Protein AF-A0A955PEK3-F1 (afdb_monomer)

Secondary structure (DSSP, 8-state):
-------------------PPPP-SS-SSTTTTB-S--TT-EEES-EEE-TTS-SSEEE-SB-SSEEE-TTTS--PPP-BS---SS----------TT-EEEEEETTTEEEEEE--TT-SS--

Mean predicted aligned error: 8.89 Å

Foldseek 3Di:
DDDDDDDDDPPPPPDPPCPDDDDDCFDWDWLPQWDDDPWQKAAAPDWDDDPVLDQAIDGDPGTTDDIACHRVRDDDDTDGPDADDDDDDDDDDDGGPQDWDWDDHPNHDTDTDGNCVPPPDDD

Radius of gyration: 23.42 Å; Cα contacts (8 Å, |Δi|>4): 158; chains: 1; bounding box: 47×72×60 Å

Solvent-accessible surface area (backbone atoms only — not comparable to full-atom values): 8420 Å² total; per-residue (Å²): 138,86,86,80,86,83,82,81,82,81,78,78,73,76,75,77,83,74,77,70,79,86,78,72,70,70,34,85,71,49,68,55,59,47,48,82,74,53,68,54,54,46,28,15,63,45,74,45,77,28,90,85,72,52,71,40,70,39,64,55,70,81,39,47,69,40,82,43,53,32,92,80,66,67,59,63,76,84,42,61,62,72,82,75,82,88,80,86,86,88,84,87,87,87,74,39,79,84,34,77,54,68,50,59,52,91,82,72,50,69,49,82,41,64,53,48,85,92,52,92,76,74,127

pLDDT: mean 86.36, std 14.86, range [42.75, 97.62]

Sequence (123 aa):
MRYSITILLLLLLGAPSMAGEWIHLIQKGGMKGWHGDTGTWKNFSEAWAAKDGSKKIDTSDEGSGILVNGPDGKTVNLFSEMEHGDLEAKIEFMVPPESNSGVYFMGRYEVQVLDSWGEENPT

Structure (mmCIF, N/CA/C/O backbone):
data_AF-A0A955PEK3-F1
#
_entry.id   AF-A0A955PEK3-F1
#
loop_
_atom_site.group_PDB
_atom_site.id
_atom_site.type_symbol
_atom_site.label_atom_id
_atom_site.label_alt_id
_atom_site.label_comp_id
_atom_site.label_asym_id
_atom_site.label_entity_id
_atom_site.label_seq_id
_atom_site.pdbx_PDB_ins_code
_atom_site.Cartn_x
_atom_site.Cartn_y
_atom_site.Cartn_z
_atom_site.occupancy
_atom_site.B_iso_or_equiv
_atom_site.auth_seq_id
_atom_site.auth_comp_id
_atom_site.auth_asym_id
_atom_site.auth_atom_id
_atom_site.pdbx_PDB_model_num
ATOM 1 N N . MET A 1 1 ? 25.631 -60.735 -42.964 1.00 48.62 1 MET A N 1
ATOM 2 C CA . MET A 1 1 ? 24.497 -59.816 -42.737 1.00 48.62 1 MET A CA 1
ATOM 3 C C . MET A 1 1 ? 24.557 -59.394 -41.275 1.00 48.62 1 MET A C 1
ATOM 5 O O . MET A 1 1 ? 24.417 -60.253 -40.418 1.00 48.62 1 MET A O 1
ATOM 9 N N . ARG A 1 2 ? 24.976 -58.157 -40.980 1.00 42.75 2 ARG A N 1
ATOM 10 C CA . ARG A 1 2 ? 25.254 -57.702 -39.605 1.00 42.75 2 ARG A CA 1
ATOM 11 C C . ARG A 1 2 ? 24.034 -56.944 -39.077 1.00 42.75 2 ARG A C 1
ATOM 13 O O . ARG A 1 2 ? 23.650 -55.953 -39.686 1.00 42.75 2 ARG A O 1
ATOM 20 N N . TYR A 1 3 ? 23.435 -57.419 -37.988 1.00 47.25 3 TYR A N 1
ATOM 21 C CA . TYR A 1 3 ? 22.373 -56.701 -37.282 1.00 47.25 3 TYR A CA 1
ATOM 22 C C . TYR A 1 3 ? 23.007 -55.660 -36.359 1.00 47.25 3 TYR A C 1
ATOM 24 O O . TYR A 1 3 ? 23.906 -55.992 -35.588 1.00 47.25 3 TYR A O 1
ATOM 32 N N . SER A 1 4 ? 22.556 -54.412 -36.455 1.00 50.19 4 SER A N 1
ATOM 33 C CA . SER A 1 4 ? 22.944 -53.336 -35.544 1.00 50.19 4 SER A CA 1
ATOM 34 C C . SER A 1 4 ? 21.774 -53.091 -34.595 1.00 50.19 4 SER A C 1
ATOM 36 O O . SER A 1 4 ? 20.688 -52.736 -35.046 1.00 50.19 4 SER A O 1
ATOM 38 N N . ILE A 1 5 ? 21.972 -53.336 -33.299 1.00 55.62 5 ILE A N 1
ATOM 39 C CA . ILE A 1 5 ? 20.993 -53.025 -32.251 1.00 55.62 5 ILE A CA 1
ATOM 40 C C . ILE A 1 5 ? 21.320 -51.624 -31.739 1.00 55.62 5 ILE A C 1
ATOM 42 O O . ILE A 1 5 ? 22.369 -51.412 -31.133 1.00 55.62 5 ILE A O 1
ATOM 46 N N . THR A 1 6 ? 20.430 -50.670 -31.995 1.00 57.94 6 THR A N 1
ATOM 47 C CA . THR A 1 6 ? 20.518 -49.316 -31.441 1.00 57.94 6 THR A CA 1
ATOM 48 C C . THR A 1 6 ? 19.741 -49.289 -30.129 1.00 57.94 6 THR A C 1
ATOM 50 O O . THR A 1 6 ? 18.514 -49.348 -30.135 1.00 57.94 6 THR A O 1
ATOM 53 N N . ILE A 1 7 ? 20.445 -49.220 -28.999 1.00 54.72 7 ILE A N 1
ATOM 54 C CA . ILE A 1 7 ? 19.832 -48.971 -27.690 1.00 54.72 7 ILE A CA 1
ATOM 55 C C . ILE A 1 7 ? 19.675 -47.457 -27.542 1.00 54.72 7 ILE A C 1
ATOM 57 O O . ILE A 1 7 ? 20.664 -46.738 -27.413 1.00 54.72 7 ILE A O 1
ATOM 61 N N . LEU A 1 8 ? 18.435 -46.970 -27.581 1.00 52.09 8 LEU A N 1
ATOM 62 C CA . LEU A 1 8 ? 18.116 -45.586 -27.245 1.00 52.09 8 LEU A CA 1
ATOM 63 C C . LEU A 1 8 ? 18.042 -45.472 -25.717 1.00 52.09 8 LEU A C 1
ATOM 65 O O . LEU A 1 8 ? 17.053 -45.868 -25.103 1.00 52.09 8 LEU A O 1
ATOM 69 N N . LEU A 1 9 ? 19.109 -44.970 -25.097 1.00 50.28 9 LEU A N 1
ATOM 70 C CA . LEU A 1 9 ? 19.116 -44.658 -23.671 1.00 50.28 9 LEU A CA 1
ATOM 71 C C . LEU A 1 9 ? 18.336 -43.352 -23.458 1.00 50.28 9 LEU A C 1
ATOM 73 O O . LEU A 1 9 ? 18.854 -42.264 -23.704 1.00 50.28 9 LEU A O 1
ATOM 77 N N . LEU A 1 10 ? 17.076 -43.458 -23.034 1.00 50.47 10 LEU A N 1
ATOM 78 C CA . LEU A 1 10 ? 1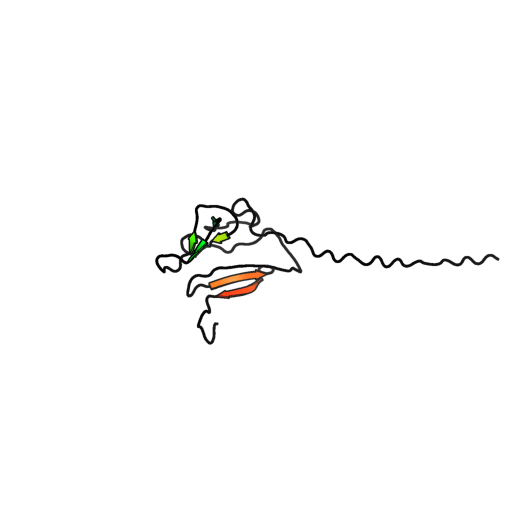6.268 -42.299 -22.665 1.00 50.47 10 LEU A CA 1
ATOM 79 C C . LEU A 1 10 ? 16.687 -41.832 -21.261 1.00 50.47 10 LEU A C 1
ATOM 81 O O . LEU A 1 10 ? 16.208 -42.341 -20.249 1.00 50.47 10 LEU A O 1
ATOM 85 N N . LEU A 1 11 ? 17.623 -40.885 -21.197 1.00 50.72 11 LEU A N 1
ATOM 86 C CA . LEU A 1 11 ? 17.946 -40.161 -19.969 1.00 50.72 11 LEU A CA 1
ATOM 87 C C . LEU A 1 11 ? 16.782 -39.218 -19.639 1.00 50.72 11 LEU A C 1
ATOM 89 O O . LEU A 1 11 ? 16.691 -38.112 -20.167 1.00 50.72 11 LEU A O 1
ATOM 93 N N . LEU A 1 12 ? 15.886 -39.661 -18.756 1.00 55.59 12 LEU A N 1
ATOM 94 C CA . LEU A 1 12 ? 14.987 -38.770 -18.024 1.00 55.59 12 LEU A CA 1
ATOM 95 C C . LEU A 1 12 ? 15.843 -37.941 -17.058 1.00 55.59 12 LEU A C 1
ATOM 97 O O . LEU A 1 12 ? 16.054 -38.318 -15.907 1.00 55.59 12 LEU A O 1
ATOM 101 N N . LEU A 1 13 ? 16.378 -36.823 -17.550 1.00 57.81 13 LEU A N 1
ATOM 102 C CA . LEU A 1 13 ? 16.848 -35.744 -16.691 1.00 57.81 13 LEU A CA 1
ATOM 103 C C . LEU A 1 13 ? 15.618 -35.244 -15.932 1.00 57.81 13 LEU A C 1
ATOM 105 O O . LEU A 1 13 ? 14.767 -34.569 -16.506 1.00 57.81 13 LEU A O 1
ATOM 109 N N . GLY A 1 14 ? 15.489 -35.634 -14.663 1.00 55.81 14 GLY A N 1
ATOM 110 C CA . GLY A 1 14 ? 14.521 -35.018 -13.767 1.00 55.81 14 GLY A CA 1
ATOM 111 C C . GLY A 1 14 ? 14.769 -33.516 -13.793 1.00 55.81 14 GLY A C 1
ATOM 112 O O . GLY A 1 14 ? 15.857 -33.073 -13.425 1.00 55.81 14 GLY A O 1
ATOM 113 N N . ALA A 1 15 ? 13.804 -32.752 -14.306 1.00 60.62 15 ALA A N 1
ATOM 114 C CA . ALA A 1 15 ? 13.886 -31.304 -14.279 1.00 60.62 15 ALA A CA 1
ATOM 115 C C . ALA A 1 15 ? 14.031 -30.896 -12.806 1.00 60.62 15 ALA A C 1
ATOM 117 O O . ALA A 1 15 ? 13.173 -31.277 -12.002 1.00 60.62 15 ALA A O 1
ATOM 118 N N . PRO A 1 16 ? 15.107 -30.194 -12.410 1.00 55.88 16 PRO A N 1
ATOM 119 C CA . PRO A 1 16 ? 15.160 -29.634 -11.072 1.00 55.88 16 PRO A CA 1
ATOM 120 C C . PRO A 1 16 ? 13.920 -28.756 -10.907 1.00 55.88 16 PRO A C 1
ATOM 122 O O . PRO A 1 16 ? 13.618 -27.949 -11.790 1.00 55.88 16 PRO A O 1
ATOM 125 N N . SER A 1 17 ? 13.170 -28.930 -9.813 1.00 54.06 17 SER A N 1
ATOM 126 C CA . SER A 1 17 ? 12.136 -27.961 -9.472 1.00 54.06 17 SER A CA 1
ATOM 127 C C . SER A 1 17 ? 12.859 -26.653 -9.184 1.00 54.06 17 SER A C 1
ATOM 129 O O . SER A 1 17 ? 13.445 -26.471 -8.116 1.00 54.06 17 SER A O 1
ATOM 131 N N . MET A 1 18 ? 12.874 -25.762 -10.164 1.00 52.81 18 MET A N 1
ATOM 132 C CA . MET A 1 18 ? 13.285 -24.389 -9.956 1.00 52.81 18 MET A CA 1
ATOM 133 C C . MET A 1 18 ? 12.134 -23.743 -9.192 1.00 52.81 18 MET A C 1
ATOM 135 O O . MET A 1 18 ? 11.237 -23.165 -9.798 1.00 52.81 18 MET A O 1
ATOM 139 N N . ALA A 1 19 ? 12.105 -23.906 -7.868 1.00 58.78 19 ALA A N 1
ATOM 140 C CA . ALA A 1 19 ? 11.391 -22.940 -7.052 1.00 58.78 19 ALA A CA 1
ATOM 141 C C . ALA A 1 19 ? 12.068 -21.600 -7.371 1.00 58.78 19 ALA A C 1
ATOM 143 O O . ALA A 1 19 ? 13.241 -21.414 -7.047 1.00 58.78 19 ALA A O 1
ATOM 144 N N . GLY A 1 20 ? 11.398 -20.764 -8.167 1.00 68.88 20 GLY A N 1
ATOM 145 C CA . GLY A 1 20 ? 11.945 -19.483 -8.595 1.00 68.88 20 GLY A CA 1
ATOM 146 C C . GLY A 1 20 ? 12.307 -18.651 -7.370 1.00 68.88 20 GLY A C 1
ATOM 147 O O . GLY A 1 20 ? 11.629 -18.728 -6.345 1.00 68.88 20 GLY A O 1
ATOM 148 N N . GLU A 1 21 ? 13.392 -17.884 -7.446 1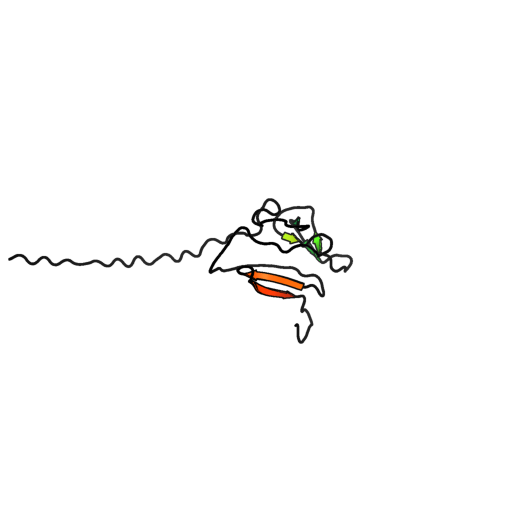.00 84.44 21 GLU A N 1
ATOM 149 C CA . GLU A 1 21 ? 13.706 -16.960 -6.360 1.00 84.44 21 GLU A CA 1
ATOM 150 C C . GLU A 1 21 ? 12.610 -15.896 -6.236 1.00 84.44 21 GLU A C 1
ATOM 152 O O . GLU A 1 21 ? 12.094 -15.391 -7.237 1.00 84.44 21 GLU A O 1
ATOM 157 N N . TRP A 1 22 ? 12.260 -15.548 -4.997 1.00 90.81 22 TRP A N 1
ATOM 158 C CA . TRP A 1 22 ? 11.295 -14.491 -4.717 1.00 90.81 22 TRP A CA 1
ATOM 159 C C . TRP A 1 22 ? 11.810 -13.148 -5.228 1.00 90.81 22 TRP A C 1
ATOM 161 O O . TRP A 1 22 ? 12.895 -12.698 -4.855 1.00 90.81 22 TRP A O 1
ATOM 171 N N . ILE A 1 23 ? 10.999 -12.467 -6.036 1.00 89.56 23 ILE A N 1
ATOM 172 C CA . ILE A 1 23 ? 11.298 -11.104 -6.466 1.00 89.56 23 ILE A CA 1
ATOM 173 C C . ILE A 1 23 ? 10.660 -10.128 -5.478 1.00 89.56 23 ILE A C 1
ATOM 175 O O . ILE A 1 23 ? 9.443 -10.095 -5.305 1.00 89.56 23 ILE A O 1
ATOM 179 N N . HIS A 1 24 ? 11.484 -9.294 -4.847 1.00 90.69 24 HIS A N 1
ATOM 180 C CA . HIS A 1 24 ? 10.995 -8.213 -3.998 1.00 90.69 24 HIS A CA 1
ATOM 181 C C . HIS A 1 24 ? 10.429 -7.078 -4.858 1.00 90.69 24 HIS A C 1
ATOM 183 O O . HIS A 1 24 ? 11.178 -6.346 -5.509 1.00 90.69 24 HIS A O 1
ATOM 189 N N . LEU A 1 25 ? 9.101 -6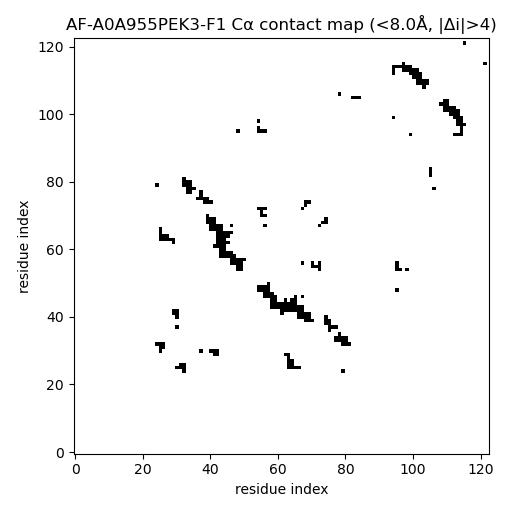.934 -4.845 1.00 90.56 25 LEU A N 1
ATOM 190 C CA . LEU A 1 25 ? 8.399 -5.908 -5.618 1.00 90.56 25 LEU A CA 1
ATOM 191 C C . LEU A 1 25 ? 8.672 -4.494 -5.082 1.00 90.56 25 LEU A C 1
ATOM 193 O O . LEU A 1 25 ? 8.944 -3.579 -5.854 1.00 90.56 25 LEU A O 1
ATOM 197 N N . ILE A 1 26 ? 8.665 -4.319 -3.757 1.00 92.56 26 ILE A N 1
ATOM 198 C CA . ILE A 1 26 ? 9.033 -3.051 -3.117 1.00 92.56 26 ILE A CA 1
ATOM 199 C C . ILE A 1 26 ? 10.559 -3.007 -2.988 1.00 92.56 26 ILE A C 1
ATOM 201 O O . ILE A 1 26 ? 11.148 -3.629 -2.103 1.00 92.56 26 ILE A O 1
ATOM 205 N N . GLN A 1 27 ? 11.207 -2.292 -3.906 1.00 83.38 27 GLN A N 1
ATOM 206 C CA . GLN A 1 27 ? 12.664 -2.184 -3.962 1.00 83.38 27 GLN A CA 1
ATOM 207 C C . GLN A 1 27 ? 13.197 -1.006 -3.136 1.00 83.38 27 GLN A C 1
ATOM 209 O O . GLN A 1 27 ? 12.479 -0.073 -2.770 1.00 83.38 27 GLN A O 1
ATOM 214 N N . LYS A 1 28 ? 14.509 -1.019 -2.880 1.00 78.62 28 LYS A N 1
ATOM 215 C CA . LYS A 1 28 ? 15.225 0.160 -2.378 1.00 78.62 28 LYS A CA 1
ATOM 216 C C . LYS A 1 28 ? 15.311 1.213 -3.486 1.00 78.62 28 LYS A C 1
ATOM 218 O O . LYS A 1 28 ? 15.718 0.892 -4.601 1.00 78.62 28 LYS 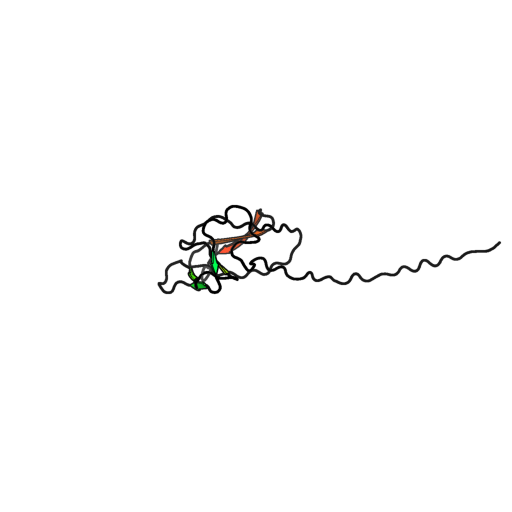A O 1
ATOM 223 N N . GLY A 1 29 ? 14.981 2.464 -3.162 1.00 78.19 29 GLY A 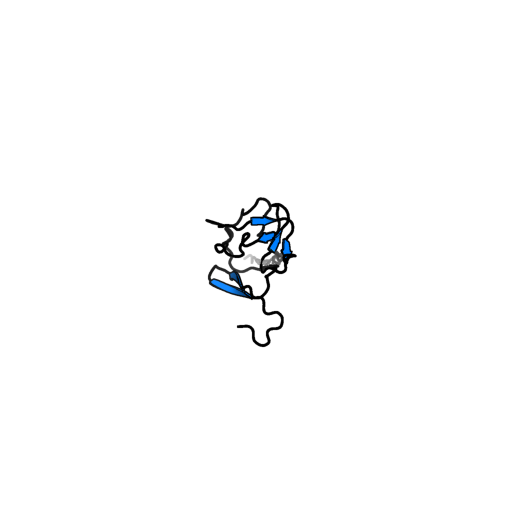N 1
ATOM 224 C CA . GLY A 1 29 ? 15.046 3.592 -4.102 1.00 78.19 29 GLY A CA 1
ATOM 225 C C . GLY A 1 29 ? 13.688 4.182 -4.493 1.00 78.19 29 GLY A C 1
ATOM 226 O O . GLY A 1 29 ? 13.481 4.506 -5.659 1.00 78.19 29 GLY A O 1
ATOM 227 N N . GLY A 1 30 ? 12.764 4.326 -3.537 1.00 86.06 30 GLY A N 1
ATOM 228 C CA . GLY A 1 30 ? 11.489 5.011 -3.758 1.00 86.06 30 GLY A CA 1
ATOM 229 C C . GLY A 1 30 ? 10.478 4.154 -4.518 1.00 86.06 30 GLY A C 1
ATOM 230 O O . GLY A 1 30 ? 10.162 3.051 -4.074 1.00 86.06 30 GLY A O 1
ATOM 231 N N . MET A 1 31 ? 9.982 4.673 -5.644 1.00 92.69 31 MET A N 1
ATOM 232 C CA . MET A 1 31 ? 8.919 4.064 -6.461 1.00 92.69 31 MET A CA 1
ATOM 233 C C . MET A 1 31 ? 9.441 3.277 -7.675 1.00 92.69 31 MET A C 1
ATOM 235 O O . MET A 1 31 ? 8.704 3.024 -8.624 1.00 92.69 31 MET A O 1
ATOM 239 N N . LYS A 1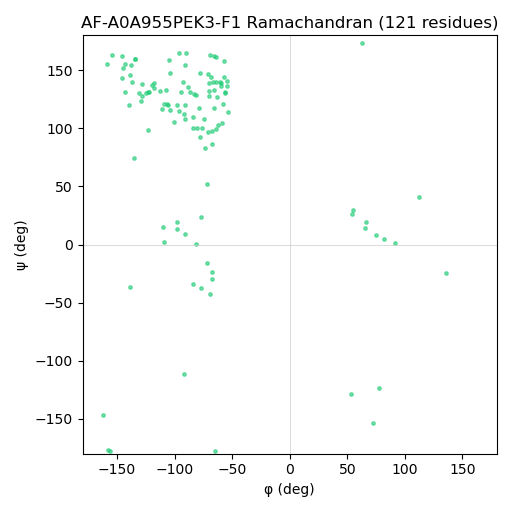 32 ? 10.716 2.875 -7.671 1.00 91.44 32 LYS A N 1
ATOM 240 C CA . LYS A 1 32 ? 11.279 2.022 -8.726 1.00 91.44 32 LYS A CA 1
ATOM 241 C C . LYS A 1 32 ? 10.527 0.685 -8.810 1.00 91.44 32 LYS A C 1
ATOM 243 O O . LYS A 1 32 ? 10.249 0.079 -7.778 1.00 91.44 32 LYS A O 1
ATOM 248 N N . GLY A 1 33 ? 10.270 0.209 -10.030 1.00 91.69 33 GLY A N 1
ATOM 249 C CA . GLY A 1 33 ? 9.506 -1.017 -10.282 1.00 91.69 33 GLY A CA 1
ATOM 250 C C . GLY A 1 33 ? 8.006 -0.781 -10.454 1.00 91.69 33 GLY A C 1
ATOM 251 O O . GLY A 1 33 ? 7.270 -1.742 -10.675 1.00 91.69 33 GLY A O 1
ATOM 252 N N . TRP A 1 34 ? 7.562 0.476 -10.388 1.00 94.62 34 TRP A N 1
ATOM 253 C CA . TRP A 1 34 ? 6.190 0.900 -10.643 1.00 94.62 34 TRP A CA 1
ATOM 254 C C . TRP A 1 34 ? 6.164 1.845 -11.844 1.00 94.62 34 TRP A C 1
ATOM 256 O O . TRP A 1 34 ? 7.003 2.738 -11.947 1.00 94.62 34 TRP A O 1
ATOM 266 N N . HIS A 1 35 ? 5.222 1.643 -12.760 1.00 91.75 35 HIS A N 1
ATOM 267 C CA . HIS A 1 35 ? 5.165 2.403 -14.000 1.00 91.75 35 HIS A CA 1
ATOM 268 C C . HIS A 1 35 ? 4.305 3.668 -13.877 1.00 91.75 35 HIS A C 1
ATOM 270 O O . HIS A 1 35 ? 3.311 3.707 -13.152 1.00 91.75 35 HIS A O 1
ATOM 276 N N . GLY A 1 36 ? 4.595 4.661 -14.719 1.00 92.12 36 GLY A N 1
ATOM 277 C CA . GLY A 1 36 ? 3.744 5.837 -14.902 1.00 92.12 36 GLY A CA 1
ATOM 278 C C . GLY A 1 36 ? 3.773 6.819 -13.729 1.00 92.12 36 GLY A C 1
ATOM 279 O O . GLY A 1 36 ? 4.772 6.945 -13.027 1.00 92.12 36 GLY A O 1
ATOM 280 N N . ASP A 1 37 ? 2.681 7.565 -13.573 1.00 94.12 37 ASP A N 1
ATOM 281 C CA . ASP A 1 37 ? 2.510 8.492 -12.458 1.00 94.12 37 ASP A CA 1
ATOM 282 C C . ASP A 1 37 ? 2.111 7.715 -11.199 1.00 94.12 37 ASP A C 1
ATOM 284 O O . ASP A 1 37 ? 1.056 7.084 -11.158 1.00 94.12 37 ASP A O 1
ATOM 288 N N . THR A 1 38 ? 2.957 7.768 -10.172 1.00 95.38 38 THR A N 1
ATOM 289 C CA . THR A 1 38 ? 2.709 7.137 -8.872 1.00 95.38 38 THR A CA 1
ATOM 290 C C . THR A 1 38 ? 2.009 8.079 -7.890 1.00 95.38 38 THR A C 1
ATOM 292 O O . THR A 1 38 ? 1.906 7.770 -6.705 1.00 95.38 38 THR A O 1
ATOM 295 N N . GLY A 1 39 ? 1.543 9.244 -8.345 1.00 96.00 39 GLY A N 1
ATOM 296 C CA . GLY A 1 39 ? 0.822 10.224 -7.543 1.00 96.00 39 GLY A CA 1
ATOM 297 C C . GLY A 1 39 ? 1.577 10.601 -6.271 1.00 96.00 39 GLY A C 1
ATOM 298 O O . GLY A 1 39 ? 2.758 10.941 -6.299 1.00 96.00 39 GLY A O 1
ATOM 299 N N . THR A 1 40 ? 0.890 10.530 -5.131 1.00 95.81 40 THR A N 1
ATOM 300 C CA . THR A 1 40 ? 1.452 10.875 -3.816 1.00 95.81 40 THR A CA 1
ATOM 301 C C . THR A 1 40 ? 1.938 9.665 -3.017 1.00 95.81 40 THR A C 1
ATOM 303 O O . THR A 1 40 ? 2.211 9.803 -1.822 1.00 95.81 40 THR A O 1
ATOM 306 N N . TRP A 1 41 ? 2.072 8.490 -3.647 1.00 95.62 41 TRP A N 1
ATOM 307 C CA . TRP A 1 41 ? 2.675 7.330 -2.992 1.00 95.62 41 TRP A CA 1
ATOM 308 C C . TRP A 1 41 ? 4.115 7.625 -2.578 1.00 95.62 41 TRP A C 1
ATOM 310 O O . TRP A 1 41 ? 4.884 8.250 -3.311 1.00 95.62 41 TRP A O 1
ATOM 320 N N . LYS A 1 42 ? 4.479 7.147 -1.389 1.00 93.75 42 LYS A N 1
ATOM 321 C CA . LYS A 1 42 ? 5.817 7.311 -0.823 1.00 93.75 42 LYS A CA 1
ATOM 322 C C . LYS A 1 42 ? 6.291 6.027 -0.161 1.00 93.75 42 LYS A C 1
ATOM 324 O O . LYS A 1 42 ? 5.478 5.207 0.265 1.00 93.75 42 LYS A O 1
ATOM 329 N N . ASN A 1 43 ? 7.611 5.882 -0.089 1.00 94.19 43 ASN A N 1
ATOM 330 C CA . ASN A 1 43 ? 8.285 4.725 0.480 1.00 94.19 43 ASN A CA 1
ATOM 331 C C . ASN A 1 43 ? 8.917 5.093 1.830 1.00 94.19 43 ASN A C 1
ATOM 333 O O . ASN A 1 43 ? 9.585 6.121 1.952 1.00 94.19 43 ASN A O 1
ATOM 337 N N . PHE A 1 44 ? 8.702 4.251 2.832 1.00 94.06 44 PHE A N 1
ATOM 338 C CA . PHE A 1 44 ? 9.108 4.461 4.217 1.00 94.06 44 PHE A CA 1
ATOM 339 C C . PHE A 1 44 ? 9.756 3.199 4.781 1.00 94.06 44 PHE A C 1
ATOM 341 O O . PHE A 1 44 ? 9.572 2.097 4.259 1.00 94.06 44 PHE A O 1
ATOM 348 N N . SER A 1 45 ? 10.533 3.366 5.848 1.00 94.19 45 SER A N 1
ATOM 349 C CA . SER A 1 45 ? 11.117 2.239 6.584 1.00 94.19 45 SER A CA 1
ATOM 350 C C . SER A 1 45 ? 10.135 1.670 7.608 1.00 94.19 45 SER A C 1
ATOM 352 O O . SER A 1 45 ? 10.126 0.465 7.842 1.00 94.19 45 SER A O 1
ATOM 354 N N . GLU A 1 46 ? 9.304 2.530 8.202 1.00 95.44 46 GLU A N 1
ATOM 355 C CA . GLU A 1 46 ? 8.309 2.160 9.208 1.00 95.44 46 GLU A CA 1
ATOM 356 C C . GLU A 1 46 ? 6.996 2.914 8.970 1.00 95.44 46 GLU A C 1
ATOM 358 O O . GLU A 1 46 ? 6.993 4.074 8.544 1.00 95.44 46 GLU A O 1
ATOM 363 N N . ALA A 1 47 ? 5.881 2.252 9.274 1.00 95.62 47 ALA A N 1
ATOM 364 C CA . ALA A 1 47 ? 4.541 2.823 9.242 1.00 95.62 47 ALA A CA 1
ATOM 365 C C . ALA A 1 47 ? 3.688 2.213 10.362 1.00 95.62 47 ALA A C 1
ATOM 367 O O . ALA A 1 47 ? 3.812 1.023 10.658 1.00 95.62 47 ALA A O 1
ATOM 368 N N . TRP A 1 48 ? 2.820 3.011 10.981 1.00 95.69 48 TRP A N 1
ATOM 369 C CA . TRP A 1 48 ? 1.922 2.568 12.049 1.00 95.69 48 TRP A CA 1
ATOM 370 C C . TRP A 1 48 ? 0.580 3.308 11.994 1.00 95.69 48 TRP A C 1
ATOM 372 O O . TRP A 1 48 ? 0.440 4.344 11.343 1.00 95.69 48 TRP A O 1
ATOM 382 N N . ALA A 1 49 ? -0.433 2.760 12.665 1.00 93.56 49 ALA A N 1
ATOM 383 C CA . ALA A 1 49 ? -1.734 3.413 12.787 1.00 93.56 49 ALA A CA 1
ATOM 384 C C . ALA A 1 49 ? -1.591 4.779 13.474 1.00 93.56 49 ALA A C 1
ATOM 386 O O . ALA A 1 49 ? -0.880 4.887 14.476 1.00 93.56 49 ALA A O 1
ATOM 387 N N . ALA A 1 50 ? -2.267 5.807 12.955 1.00 92.69 50 ALA A N 1
ATOM 388 C CA . ALA A 1 50 ? -2.113 7.160 13.472 1.00 92.69 50 ALA A CA 1
ATOM 389 C C . ALA A 1 50 ? -2.411 7.256 14.977 1.00 92.69 50 ALA A C 1
ATOM 391 O O . ALA A 1 50 ? -3.437 6.778 15.470 1.00 92.69 50 ALA A O 1
ATOM 392 N N . LYS A 1 51 ? -1.509 7.905 15.723 1.00 91.12 51 LYS A N 1
ATOM 393 C CA . LYS A 1 51 ? -1.623 8.024 17.191 1.00 91.12 51 LYS A CA 1
ATOM 394 C C . LYS A 1 51 ? -2.793 8.894 17.643 1.00 91.12 51 LYS A C 1
ATOM 396 O O . LYS A 1 51 ? -3.250 8.762 18.775 1.00 91.12 51 LYS A O 1
ATOM 401 N N . ASP A 1 52 ? -3.247 9.796 16.781 1.00 91.94 52 ASP A N 1
ATOM 402 C CA . ASP A 1 52 ? -4.377 10.689 17.037 1.00 91.94 52 ASP A CA 1
ATOM 403 C C . ASP A 1 52 ? -5.745 10.022 16.797 1.00 91.94 52 ASP A C 1
ATOM 405 O O . ASP A 1 52 ? -6.780 10.659 16.991 1.00 91.94 52 ASP A O 1
ATOM 409 N N . GLY A 1 53 ? -5.759 8.743 16.396 1.00 85.69 53 GLY A N 1
ATOM 410 C CA . GLY A 1 53 ? -6.974 7.991 16.087 1.00 85.69 53 GLY A CA 1
ATOM 411 C C . GLY A 1 53 ? -7.608 8.362 14.745 1.00 85.69 53 GLY A C 1
ATOM 412 O O . GLY A 1 53 ? -8.718 7.916 14.451 1.00 85.69 53 GLY A O 1
ATOM 413 N N . SER A 1 54 ? -6.940 9.177 13.926 1.00 90.12 54 SER A N 1
ATOM 414 C CA . SER A 1 54 ? -7.391 9.460 12.567 1.00 90.12 54 SER A CA 1
ATOM 415 C C . SER A 1 54 ? -7.257 8.227 11.664 1.00 90.12 54 SER A C 1
ATOM 417 O O . SER A 1 54 ? -6.512 7.290 11.941 1.00 90.12 54 SER A O 1
ATOM 419 N N . LYS A 1 55 ? -7.951 8.240 10.519 1.00 90.31 55 LYS A N 1
ATOM 420 C CA . LYS A 1 55 ? -7.844 7.195 9.480 1.00 90.31 55 LYS A CA 1
ATOM 421 C C . LYS A 1 55 ? -6.566 7.325 8.633 1.00 90.31 55 LYS A C 1
ATOM 423 O O . LYS A 1 55 ? -6.540 6.906 7.478 1.00 90.31 55 LYS A O 1
ATOM 428 N N . LYS A 1 56 ? -5.527 7.961 9.175 1.00 91.56 56 LYS A N 1
ATOM 429 C CA . LYS A 1 56 ? -4.232 8.142 8.517 1.00 91.56 56 LYS A CA 1
ATOM 430 C C . LYS A 1 56 ? -3.255 7.057 8.959 1.00 91.56 56 LYS A C 1
ATOM 432 O O . LYS A 1 56 ? -3.473 6.356 9.946 1.00 91.56 56 LYS A O 1
ATOM 437 N N . ILE A 1 57 ? -2.171 6.942 8.206 1.00 94.69 57 ILE A N 1
ATOM 438 C CA . ILE A 1 57 ? -1.016 6.128 8.565 1.00 94.69 57 ILE A CA 1
ATOM 439 C C . ILE A 1 57 ? 0.123 7.083 8.901 1.00 94.69 57 ILE A C 1
ATOM 441 O O . ILE A 1 57 ? 0.514 7.898 8.066 1.00 94.69 57 ILE A O 1
ATOM 445 N N . ASP A 1 58 ? 0.626 6.983 10.127 1.00 94.75 58 ASP A N 1
ATOM 446 C CA . ASP A 1 58 ? 1.838 7.678 10.542 1.00 94.75 58 ASP A CA 1
ATOM 447 C C . ASP A 1 58 ? 3.054 6.921 9.999 1.00 94.75 58 ASP A C 1
ATOM 449 O O . ASP A 1 58 ? 3.045 5.691 9.886 1.00 94.75 58 ASP A O 1
ATOM 453 N N . THR A 1 59 ? 4.118 7.651 9.683 1.00 95.50 59 THR A N 1
ATOM 454 C CA . THR A 1 59 ? 5.315 7.087 9.056 1.00 95.50 59 THR A CA 1
ATOM 455 C C . THR A 1 59 ? 6.588 7.595 9.716 1.00 95.50 59 THR A C 1
ATOM 457 O O . THR A 1 59 ? 6.609 8.657 10.342 1.00 95.50 59 THR A O 1
ATOM 460 N N . SER A 1 60 ? 7.680 6.855 9.525 1.00 94.81 60 SER A N 1
ATOM 461 C CA . SER A 1 60 ? 9.029 7.396 9.706 1.00 94.81 60 SER A CA 1
ATOM 462 C C . SER A 1 60 ? 9.326 8.503 8.684 1.00 94.81 60 SER A C 1
ATOM 464 O O . SER A 1 60 ? 8.510 8.809 7.808 1.00 94.81 60 SER A O 1
ATOM 466 N N . ASP A 1 61 ? 10.547 9.039 8.727 1.00 92.25 61 ASP A N 1
ATOM 467 C CA . ASP A 1 61 ? 11.124 9.712 7.562 1.00 92.25 61 ASP A CA 1
ATOM 468 C C . ASP A 1 61 ? 11.158 8.761 6.347 1.00 92.25 61 ASP A C 1
ATOM 470 O O . ASP A 1 61 ? 11.113 7.530 6.496 1.00 92.25 61 ASP A O 1
ATOM 474 N N . GLU A 1 62 ? 11.214 9.331 5.139 1.00 90.56 62 GLU A N 1
ATOM 475 C CA . GLU A 1 62 ? 11.252 8.562 3.889 1.00 90.56 62 GLU A CA 1
ATOM 476 C C . GLU A 1 62 ? 12.398 7.536 3.891 1.00 90.56 62 GLU A C 1
ATOM 478 O O . GLU A 1 62 ? 13.506 7.784 4.372 1.00 90.56 62 GLU A O 1
ATOM 483 N N . GLY A 1 63 ? 12.114 6.353 3.352 1.00 90.62 63 GLY A N 1
ATOM 484 C CA . GLY A 1 63 ? 12.966 5.179 3.478 1.00 90.62 63 GLY A CA 1
ATOM 485 C C . GLY A 1 63 ? 12.648 4.111 2.438 1.00 90.62 63 GLY A C 1
ATOM 486 O O . GLY A 1 63 ? 12.305 4.417 1.295 1.00 90.62 63 GLY A O 1
ATOM 487 N N . SER A 1 64 ? 12.811 2.840 2.811 1.00 91.19 64 SER A N 1
ATOM 488 C CA . SER A 1 64 ? 12.543 1.722 1.903 1.00 91.19 64 SER A CA 1
ATOM 489 C C . SER A 1 64 ? 11.919 0.527 2.610 1.00 91.19 64 SER A C 1
ATOM 491 O O . SER A 1 64 ? 12.504 0.025 3.568 1.00 91.19 64 SER A O 1
ATOM 493 N N . GLY A 1 65 ? 10.837 -0.002 2.046 1.00 91.62 65 GLY A N 1
ATOM 494 C CA . GLY A 1 65 ? 10.251 -1.288 2.426 1.00 91.62 65 GLY A CA 1
ATOM 495 C C . GLY A 1 65 ? 8.733 -1.252 2.544 1.00 91.62 65 GLY A C 1
ATOM 496 O O . GLY A 1 65 ? 8.096 -2.282 2.345 1.00 91.62 65 GLY A O 1
ATOM 497 N N . ILE A 1 66 ? 8.152 -0.078 2.803 1.00 94.81 66 ILE A N 1
ATOM 498 C CA . ILE A 1 66 ? 6.712 0.096 3.004 1.00 94.81 66 ILE A CA 1
ATOM 499 C C . ILE A 1 66 ? 6.209 1.225 2.113 1.00 94.81 66 ILE A C 1
ATOM 501 O O . ILE A 1 66 ? 6.682 2.356 2.207 1.00 94.81 66 ILE A O 1
ATOM 505 N N . LEU A 1 67 ? 5.223 0.929 1.269 1.00 95.81 67 LEU A N 1
ATOM 506 C CA . LEU A 1 67 ? 4.541 1.934 0.458 1.00 95.81 67 LEU A CA 1
ATOM 507 C C . LEU A 1 67 ? 3.278 2.415 1.172 1.00 95.81 67 LEU A C 1
ATOM 509 O O . LEU A 1 67 ? 2.463 1.601 1.602 1.00 95.81 67 LEU A O 1
ATOM 513 N N . VAL A 1 68 ? 3.100 3.732 1.267 1.00 95.56 68 VAL A N 1
ATOM 514 C CA . VAL A 1 68 ? 1.925 4.357 1.898 1.00 95.56 68 VAL A CA 1
ATOM 515 C C . VAL A 1 68 ? 1.178 5.217 0.879 1.00 95.56 68 VAL A C 1
ATOM 517 O O . VAL A 1 68 ? 1.805 5.954 0.111 1.00 95.56 68 VAL A O 1
ATOM 520 N N . ASN A 1 69 ? -0.160 5.123 0.889 1.00 95.12 69 ASN A N 1
ATOM 521 C CA . ASN A 1 69 ? -1.113 5.782 -0.022 1.00 95.12 69 ASN A CA 1
ATOM 522 C C . ASN A 1 69 ? -1.221 7.305 0.232 1.00 95.12 69 ASN A C 1
ATOM 524 O O . ASN A 1 69 ? -2.295 7.859 0.448 1.00 95.12 69 ASN A O 1
ATOM 528 N N . GLY A 1 70 ? -0.083 7.995 0.253 1.00 89.50 70 GLY A N 1
ATOM 529 C CA . GLY A 1 70 ? 0.002 9.426 0.518 1.00 89.50 70 GLY A CA 1
ATOM 530 C C . GLY A 1 70 ? -0.479 9.859 1.917 1.00 89.50 70 GLY A C 1
ATOM 531 O O . GLY A 1 70 ? -1.024 9.073 2.692 1.00 89.50 70 GLY A O 1
ATOM 532 N N . PRO A 1 71 ? -0.287 11.143 2.263 1.00 84.56 71 PRO A N 1
ATOM 533 C CA . PRO A 1 71 ? -0.627 11.687 3.586 1.00 84.56 71 PRO A CA 1
ATOM 534 C C . PRO A 1 71 ? -2.139 11.825 3.847 1.00 84.56 71 PRO A C 1
ATOM 536 O O . PRO A 1 71 ? -2.561 12.001 4.995 1.00 84.56 71 PRO A O 1
ATOM 539 N N . ASP A 1 72 ? -2.951 11.771 2.789 1.00 86.81 72 ASP A N 1
ATOM 540 C CA . ASP A 1 72 ? -4.408 11.924 2.853 1.00 86.81 72 ASP A CA 1
ATOM 541 C C . ASP A 1 72 ? -5.162 10.611 2.583 1.00 86.81 72 ASP A C 1
ATOM 543 O O . ASP A 1 72 ? -6.393 10.607 2.572 1.00 86.81 72 ASP A O 1
ATOM 547 N N . GLY A 1 73 ? -4.444 9.498 2.371 1.00 88.06 73 GLY A N 1
ATOM 548 C CA . GLY A 1 73 ? -5.042 8.179 2.129 1.00 88.06 73 GLY A CA 1
ATOM 549 C C . GLY A 1 73 ? -5.815 8.073 0.812 1.00 88.06 73 GLY A C 1
ATOM 550 O O . GLY A 1 73 ? -6.686 7.214 0.679 1.00 88.06 73 GLY A O 1
ATOM 551 N N . LYS A 1 74 ? -5.555 8.986 -0.134 1.00 89.75 74 LYS A N 1
ATOM 552 C CA . LYS A 1 74 ? -6.138 8.991 -1.479 1.00 89.75 74 LYS A CA 1
ATOM 553 C C . LYS A 1 74 ? -5.082 9.372 -2.505 1.00 89.75 74 LYS A C 1
ATOM 555 O O . LYS A 1 74 ? -4.550 10.481 -2.481 1.00 89.75 74 LYS A O 1
ATOM 560 N N . THR A 1 75 ? -4.831 8.473 -3.445 1.00 94.44 75 THR A N 1
ATOM 561 C CA . THR A 1 75 ? -3.946 8.690 -4.593 1.00 94.44 75 THR A CA 1
ATOM 562 C C . THR A 1 75 ? -4.305 7.710 -5.713 1.00 94.44 75 THR A C 1
ATOM 564 O O . THR A 1 75 ? -5.285 6.972 -5.617 1.00 94.44 75 THR A O 1
ATOM 567 N N . VAL A 1 76 ? -3.550 7.746 -6.802 1.00 96.00 76 VAL A N 1
ATOM 568 C CA . VAL A 1 76 ? -3.692 6.857 -7.958 1.00 96.00 76 VAL A CA 1
ATOM 569 C C . VAL A 1 76 ? -3.364 5.402 -7.608 1.00 96.00 76 VAL A C 1
ATOM 571 O O . VAL A 1 76 ? -2.698 5.126 -6.610 1.00 96.00 76 VAL A O 1
ATOM 574 N N . ASN A 1 77 ? -3.793 4.464 -8.450 1.00 95.62 77 ASN A N 1
ATOM 575 C CA . ASN A 1 77 ? -3.379 3.064 -8.343 1.00 95.62 77 ASN A CA 1
ATOM 576 C C . ASN A 1 77 ? -1.908 2.903 -8.741 1.00 95.62 77 ASN A C 1
ATOM 578 O O . ASN A 1 77 ? -1.427 3.588 -9.643 1.00 95.62 77 ASN A O 1
ATOM 582 N N . LEU A 1 78 ? -1.218 1.961 -8.101 1.00 95.69 78 LEU A N 1
ATOM 583 C CA . LEU A 1 78 ? 0.121 1.553 -8.507 1.00 95.69 78 LEU A CA 1
ATOM 584 C C . LEU A 1 78 ? 0.052 0.359 -9.453 1.00 95.69 78 LEU A C 1
ATOM 586 O O . LEU A 1 78 ? -0.712 -0.579 -9.231 1.00 95.69 78 LEU A O 1
ATOM 590 N N . PHE A 1 79 ? 0.905 0.378 -10.469 1.00 95.88 79 PHE A N 1
ATOM 591 C CA . PHE A 1 79 ? 1.039 -0.708 -11.428 1.00 95.88 79 PHE A CA 1
ATOM 592 C C . PHE A 1 79 ? 2.503 -1.111 -11.540 1.00 95.88 79 PHE A C 1
ATOM 594 O O . PHE A 1 79 ? 3.368 -0.253 -11.725 1.00 95.88 79 PHE A O 1
ATOM 601 N N . SER A 1 80 ? 2.794 -2.399 -11.388 1.00 95.00 80 SER A N 1
ATOM 602 C CA . SER A 1 80 ? 4.159 -2.902 -11.493 1.00 95.00 80 SER A CA 1
ATOM 603 C C . SER A 1 80 ? 4.675 -2.786 -12.927 1.00 95.00 80 SER A C 1
ATOM 605 O O . SER A 1 80 ? 3.941 -3.010 -13.883 1.00 95.00 80 SER A O 1
ATOM 607 N N . GLU A 1 81 ? 5.962 -2.483 -13.085 1.00 94.00 81 GLU A N 1
ATOM 608 C CA . GLU A 1 81 ? 6.660 -2.635 -14.371 1.00 94.00 81 GLU A CA 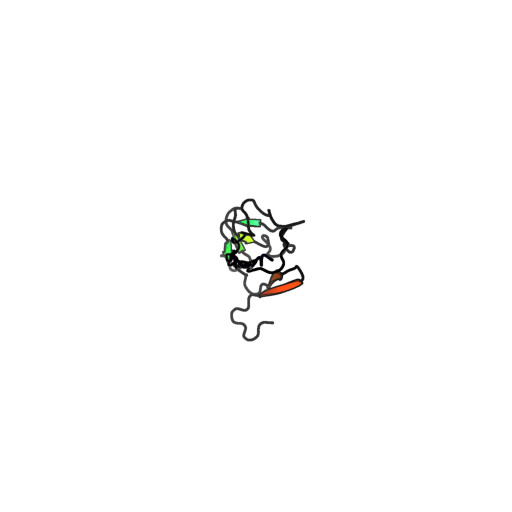1
ATOM 609 C C . GLU A 1 81 ? 6.797 -4.114 -14.754 1.00 94.00 81 GLU A C 1
ATOM 611 O O . GLU A 1 81 ? 6.844 -4.461 -15.931 1.00 94.00 81 GLU A O 1
ATOM 616 N N . MET A 1 82 ? 6.880 -4.993 -13.750 1.00 91.38 82 MET A N 1
ATOM 617 C CA . MET A 1 82 ? 6.866 -6.433 -13.958 1.00 91.38 82 MET A CA 1
ATOM 618 C C . MET A 1 82 ? 5.477 -6.880 -14.410 1.00 91.38 82 MET A C 1
ATOM 620 O O . MET A 1 82 ? 4.486 -6.641 -13.719 1.00 91.38 82 MET A O 1
ATOM 624 N N . GLU A 1 83 ? 5.450 -7.620 -15.512 1.00 93.06 83 GLU A N 1
ATOM 625 C CA . GLU A 1 83 ? 4.310 -8.421 -15.940 1.00 93.06 83 GLU A CA 1
ATOM 626 C C . GLU A 1 83 ? 4.583 -9.900 -15.656 1.00 93.06 83 GLU A C 1
ATOM 628 O O . GLU A 1 83 ? 5.724 -10.366 -15.716 1.00 93.06 83 GLU A O 1
ATOM 633 N N . HIS A 1 84 ? 3.532 -10.651 -15.349 1.00 90.88 84 HIS A N 1
ATOM 634 C CA . HIS A 1 84 ? 3.633 -12.055 -14.971 1.00 90.88 84 HIS A CA 1
ATOM 635 C C . HIS A 1 84 ? 2.426 -12.852 -15.489 1.00 90.88 84 HIS A C 1
ATOM 637 O O . HIS A 1 84 ? 1.324 -12.320 -15.644 1.00 90.88 84 HIS A O 1
ATOM 643 N N . GLY A 1 85 ? 2.637 -14.147 -15.728 1.00 92.06 85 GLY A N 1
ATOM 644 C CA . GLY A 1 85 ? 1.563 -15.119 -15.931 1.00 92.06 85 GLY A CA 1
ATOM 645 C C . GLY A 1 85 ? 1.191 -15.750 -14.594 1.00 92.06 85 GLY A C 1
ATOM 646 O O . GLY A 1 85 ? 0.677 -15.070 -13.704 1.00 92.06 85 GLY A O 1
ATOM 647 N N . ASP A 1 86 ? 1.514 -17.033 -14.455 1.00 92.25 86 ASP A N 1
ATOM 648 C CA . ASP A 1 86 ? 1.425 -17.756 -13.189 1.00 92.25 86 ASP A CA 1
ATOM 649 C C . ASP A 1 86 ? 2.451 -17.216 -12.185 1.00 92.25 86 ASP A C 1
ATOM 651 O O . ASP A 1 86 ? 3.596 -16.921 -12.542 1.00 92.25 86 ASP A O 1
ATOM 655 N N . LEU A 1 87 ? 2.043 -17.096 -10.922 1.00 91.62 87 LEU A N 1
ATOM 656 C CA . LEU A 1 87 ? 2.897 -16.604 -9.847 1.00 91.62 87 LEU A CA 1
ATOM 657 C C . LEU A 1 87 ? 2.454 -17.124 -8.482 1.00 91.62 87 LEU A C 1
ATOM 659 O O . LEU A 1 87 ? 1.302 -17.507 -8.281 1.00 91.62 87 LEU A O 1
ATOM 663 N N . GLU A 1 88 ? 3.367 -17.008 -7.527 1.00 94.00 88 GLU A N 1
ATOM 664 C CA . GLU A 1 88 ? 3.065 -16.998 -6.102 1.00 94.00 88 GLU A CA 1
ATOM 665 C C . GLU A 1 88 ? 3.376 -15.594 -5.562 1.00 94.00 88 GLU A C 1
ATOM 667 O O . GLU A 1 88 ? 4.420 -15.024 -5.882 1.00 94.00 88 GLU A O 1
ATOM 672 N N . ALA A 1 89 ? 2.456 -15.001 -4.795 1.00 94.44 89 ALA A N 1
ATOM 673 C CA . ALA A 1 89 ? 2.612 -13.658 -4.240 1.00 94.44 89 ALA A CA 1
ATOM 674 C C . ALA A 1 89 ? 2.477 -13.695 -2.724 1.00 94.44 89 ALA A C 1
ATOM 676 O O . ALA A 1 89 ? 1.497 -14.210 -2.186 1.00 94.44 89 ALA A O 1
ATOM 677 N N . LYS A 1 90 ? 3.434 -13.061 -2.045 1.00 95.69 90 LYS A N 1
ATOM 678 C CA . LYS A 1 90 ? 3.344 -12.747 -0.623 1.00 95.69 90 LYS A CA 1
ATOM 679 C C . LYS A 1 90 ? 3.202 -11.239 -0.461 1.00 95.69 90 LYS A C 1
ATOM 681 O O . LYS A 1 90 ? 4.110 -10.492 -0.821 1.00 95.69 90 LYS A O 1
ATOM 686 N N . ILE A 1 91 ? 2.067 -10.806 0.079 1.00 95.50 91 ILE A N 1
ATOM 687 C CA . ILE A 1 91 ? 1.735 -9.393 0.268 1.00 95.50 91 ILE A CA 1
ATOM 688 C C . ILE A 1 91 ? 1.249 -9.206 1.700 1.00 95.50 91 ILE A C 1
ATOM 690 O O . ILE A 1 91 ? 0.397 -9.952 2.176 1.00 95.50 91 ILE A O 1
ATOM 694 N N . GLU A 1 92 ? 1.809 -8.210 2.374 1.00 96.06 92 GLU A N 1
ATOM 695 C CA . GLU A 1 92 ? 1.412 -7.784 3.712 1.00 96.06 92 GLU A CA 1
ATOM 696 C C . GLU A 1 92 ? 0.911 -6.341 3.611 1.00 96.06 92 GLU A C 1
ATOM 698 O O . GLU A 1 92 ? 1.477 -5.532 2.871 1.00 96.06 92 GLU A O 1
ATOM 703 N N . PHE A 1 93 ? -0.169 -6.021 4.318 1.00 95.62 93 PHE A N 1
ATOM 704 C CA . PHE A 1 93 ? -0.787 -4.701 4.284 1.00 95.62 93 PHE A CA 1
ATOM 705 C C . PHE A 1 93 ? -1.316 -4.305 5.662 1.00 95.62 93 PHE A C 1
ATOM 707 O O . PHE A 1 93 ? -1.638 -5.147 6.497 1.00 95.62 93 PHE A O 1
ATOM 714 N N . MET A 1 94 ? -1.427 -2.996 5.871 1.00 94.88 94 MET A N 1
ATOM 715 C CA . MET A 1 94 ? -2.112 -2.378 7.000 1.00 94.88 94 MET A CA 1
ATOM 716 C C . MET A 1 94 ? -3.148 -1.413 6.430 1.00 94.88 94 MET A C 1
ATOM 718 O O . MET A 1 94 ? -2.826 -0.605 5.558 1.00 94.88 94 MET A O 1
ATOM 722 N N . VAL A 1 95 ? -4.384 -1.503 6.913 1.00 93.69 95 VAL A N 1
ATOM 723 C CA . VAL A 1 95 ? -5.517 -0.704 6.442 1.00 93.69 95 VAL A CA 1
ATOM 724 C C . VAL A 1 95 ? -6.108 0.082 7.622 1.00 93.69 95 VAL A C 1
ATOM 726 O O . VAL A 1 95 ? -6.291 -0.501 8.691 1.00 93.69 95 VAL A O 1
ATOM 729 N N . PRO A 1 96 ? -6.350 1.403 7.494 1.00 93.62 96 PRO A N 1
ATOM 730 C CA . PRO A 1 96 ? -7.049 2.170 8.524 1.00 93.62 96 PRO A CA 1
ATOM 731 C C . PRO A 1 96 ? -8.503 1.707 8.714 1.00 93.62 96 PRO A C 1
ATOM 733 O O . PRO A 1 96 ? -9.070 1.124 7.787 1.00 93.62 96 PRO A O 1
ATOM 736 N N . PRO A 1 97 ? -9.142 2.046 9.849 1.00 90.88 97 PRO A N 1
ATOM 737 C CA . PRO A 1 97 ? -10.542 1.715 10.083 1.00 90.88 97 PRO A CA 1
ATOM 738 C C . PRO A 1 97 ? -11.483 2.207 8.977 1.00 90.88 97 PRO A C 1
ATOM 740 O O . PRO A 1 97 ? -11.377 3.358 8.535 1.00 90.88 97 PRO A O 1
ATOM 743 N N . GLU A 1 98 ? -12.426 1.356 8.572 1.00 90.25 98 GLU A N 1
ATOM 744 C CA . GLU A 1 98 ? -13.408 1.587 7.500 1.00 90.25 98 GLU A CA 1
ATOM 745 C C . GLU A 1 98 ? -12.775 1.978 6.146 1.00 90.25 98 GLU A C 1
ATOM 747 O O . GLU A 1 98 ? -13.350 2.755 5.376 1.00 90.25 98 GLU A O 1
ATOM 752 N N . SER A 1 99 ? -11.558 1.509 5.864 1.00 92.44 99 SER A N 1
ATOM 753 C CA . SER A 1 99 ? -10.857 1.793 4.610 1.00 92.44 99 SER A CA 1
ATOM 754 C C . SER A 1 99 ? -10.861 0.592 3.664 1.00 92.44 99 SER A C 1
ATOM 756 O O . SER A 1 99 ? -11.063 -0.551 4.073 1.00 92.44 99 SER A O 1
ATOM 758 N N . ASN A 1 100 ? -10.659 0.872 2.377 1.00 94.81 100 ASN A N 1
ATOM 759 C CA . ASN A 1 100 ? -10.789 -0.067 1.267 1.00 94.81 100 ASN A CA 1
ATOM 760 C C . ASN A 1 100 ? -9.620 0.126 0.286 1.00 94.81 100 ASN A C 1
ATOM 762 O O . ASN A 1 100 ? -9.200 1.252 0.016 1.00 94.81 100 ASN A O 1
ATOM 766 N N . SER A 1 101 ? -9.092 -0.981 -0.219 1.00 95.62 101 SER A N 1
ATOM 767 C CA . SER A 1 101 ? -8.038 -1.090 -1.218 1.00 95.62 101 SER A CA 1
ATOM 768 C C . SER A 1 101 ? -8.158 -2.450 -1.919 1.00 95.62 101 SER A C 1
ATOM 770 O O . SER A 1 101 ? -9.018 -3.258 -1.588 1.00 95.62 101 SER A O 1
ATOM 772 N N . GLY A 1 102 ? -7.247 -2.758 -2.836 1.00 97.06 102 GLY A N 1
ATOM 773 C CA . GLY A 1 102 ? -7.216 -4.060 -3.490 1.00 97.06 102 GLY A CA 1
ATOM 774 C C . GLY A 1 102 ? -5.857 -4.378 -4.088 1.00 97.06 102 GLY A C 1
ATOM 775 O O . GLY A 1 102 ? -5.070 -3.489 -4.419 1.00 97.06 102 GLY A O 1
ATOM 776 N N . VAL A 1 103 ? -5.584 -5.672 -4.240 1.00 97.50 103 VAL A N 1
ATOM 777 C CA . VAL A 1 103 ? -4.451 -6.172 -5.022 1.00 97.50 103 VAL A CA 1
ATOM 778 C C . VAL A 1 103 ? -4.995 -6.755 -6.314 1.00 97.50 103 VAL A C 1
ATOM 780 O O . VAL A 1 103 ? -5.777 -7.700 -6.292 1.00 97.50 103 VAL A O 1
ATOM 783 N N . TYR A 1 104 ? -4.554 -6.220 -7.448 1.00 97.25 104 TYR A N 1
ATOM 784 C CA . TYR A 1 104 ? -5.039 -6.636 -8.759 1.00 97.25 104 TYR A CA 1
ATOM 785 C C . TYR A 1 104 ? -3.997 -7.488 -9.473 1.00 97.25 104 TYR A C 1
ATOM 787 O O . TYR A 1 104 ? -2.913 -7.010 -9.802 1.00 97.25 104 TYR A O 1
ATOM 795 N N . PHE A 1 105 ? -4.353 -8.725 -9.804 1.00 96.44 105 PHE A N 1
ATOM 796 C CA . PHE A 1 105 ? -3.544 -9.564 -10.681 1.00 96.44 105 PHE A CA 1
ATOM 797 C C . PHE A 1 105 ? -3.922 -9.334 -12.143 1.00 96.44 105 PHE A C 1
ATOM 799 O O . PHE A 1 105 ? -5.104 -9.245 -12.498 1.00 96.44 105 PHE A O 1
ATOM 806 N N . MET A 1 106 ? -2.899 -9.207 -12.998 1.00 94.62 106 MET A N 1
ATOM 807 C CA . MET A 1 106 ? -3.047 -8.942 -14.440 1.00 94.62 106 MET A CA 1
ATOM 808 C C . MET A 1 106 ? -3.900 -7.690 -14.736 1.00 94.62 106 MET A C 1
ATOM 810 O O . MET A 1 106 ? -4.571 -7.604 -15.765 1.00 94.62 106 MET A O 1
ATOM 814 N N . GLY A 1 107 ? -3.928 -6.742 -13.790 1.00 92.75 107 GLY A N 1
ATOM 815 C CA . GLY A 1 107 ? -4.692 -5.497 -13.874 1.00 92.75 107 GLY A CA 1
ATOM 816 C C . GLY A 1 107 ? -6.216 -5.660 -13.900 1.00 92.75 107 GLY A C 1
ATOM 817 O O . GLY A 1 107 ? -6.905 -4.720 -14.287 1.00 92.75 107 GLY A O 1
ATOM 818 N N . ARG A 1 108 ? -6.760 -6.838 -13.557 1.00 94.44 108 ARG A N 1
ATOM 819 C CA . ARG A 1 108 ? -8.204 -7.117 -13.694 1.00 94.44 108 ARG A CA 1
ATOM 820 C C . ARG A 1 108 ? -8.824 -7.883 -12.540 1.00 94.44 108 ARG A C 1
ATOM 822 O O . ARG A 1 108 ? -9.987 -7.648 -12.235 1.00 94.44 108 ARG A O 1
ATOM 829 N N . TYR A 1 109 ? -8.090 -8.818 -11.953 1.00 96.44 109 TYR A N 1
ATOM 830 C CA . TYR A 1 109 ? -8.641 -9.726 -10.954 1.00 96.44 109 TYR A CA 1
ATOM 831 C C . TYR A 1 109 ? -8.246 -9.244 -9.567 1.00 96.44 109 TYR A C 1
ATOM 833 O O . TYR A 1 109 ? -7.083 -9.356 -9.181 1.00 96.44 109 TYR A O 1
ATOM 841 N N . GLU A 1 110 ? -9.206 -8.667 -8.857 1.00 97.62 110 GLU A N 1
ATOM 842 C CA . GLU A 1 110 ? -8.997 -8.101 -7.531 1.00 97.62 110 GLU A CA 1
ATOM 843 C C . GLU A 1 110 ? -9.065 -9.176 -6.446 1.00 97.62 110 GLU A C 1
ATOM 845 O O . GLU A 1 110 ? -10.027 -9.940 -6.351 1.00 97.62 110 GLU A O 1
ATOM 850 N N . VAL A 1 111 ? -8.046 -9.190 -5.595 1.00 97.00 111 VAL A N 1
ATOM 851 C CA . VAL A 1 111 ? -8.128 -9.727 -4.242 1.00 97.00 111 VAL A CA 1
ATOM 852 C C . VAL A 1 111 ? -8.386 -8.550 -3.312 1.00 97.00 111 VAL A C 1
ATOM 854 O O . VAL A 1 111 ? -7.551 -7.649 -3.192 1.00 97.00 111 VAL A O 1
ATOM 857 N N . GLN A 1 112 ? -9.561 -8.560 -2.690 1.00 96.94 112 GLN A N 1
ATOM 858 C CA . GLN A 1 112 ? -10.067 -7.423 -1.933 1.00 96.94 112 GLN A CA 1
ATOM 859 C C . GLN A 1 112 ? -9.287 -7.190 -0.635 1.00 96.94 112 GLN A C 1
ATOM 861 O O . GLN A 1 112 ? -8.972 -8.137 0.088 1.00 96.94 112 GLN A O 1
ATOM 866 N N . VAL A 1 113 ? -9.023 -5.918 -0.321 1.00 96.88 113 VAL A N 1
ATOM 867 C CA . VAL A 1 113 ? -8.421 -5.476 0.944 1.00 96.88 113 VAL A CA 1
ATOM 868 C C . VAL A 1 113 ? -9.356 -4.469 1.608 1.00 96.88 113 VAL A C 1
ATOM 870 O O . VAL A 1 113 ? -9.355 -3.284 1.295 1.00 96.88 113 VAL A O 1
ATOM 873 N N . LEU A 1 114 ? -10.155 -4.939 2.560 1.00 96.12 114 LEU A N 1
ATOM 874 C CA . LEU A 1 114 ? -11.159 -4.132 3.251 1.00 96.12 114 LEU A CA 1
ATOM 875 C C . LEU A 1 114 ? -10.982 -4.268 4.762 1.00 96.12 114 LEU A C 1
ATOM 877 O O . LEU A 1 114 ? -10.786 -5.381 5.257 1.00 96.12 114 LEU A O 1
ATOM 881 N N . ASP A 1 115 ? -11.103 -3.166 5.502 1.00 94.81 115 ASP A N 1
ATOM 882 C CA . ASP A 1 115 ? -11.301 -3.264 6.947 1.00 94.81 115 ASP A CA 1
ATOM 883 C C . ASP A 1 115 ? -12.681 -3.868 7.240 1.00 94.81 115 ASP A C 1
ATOM 885 O O . ASP A 1 115 ? -13.706 -3.197 7.185 1.00 94.81 115 ASP A O 1
ATOM 889 N N . SER A 1 116 ? -12.687 -5.172 7.501 1.00 94.81 116 SE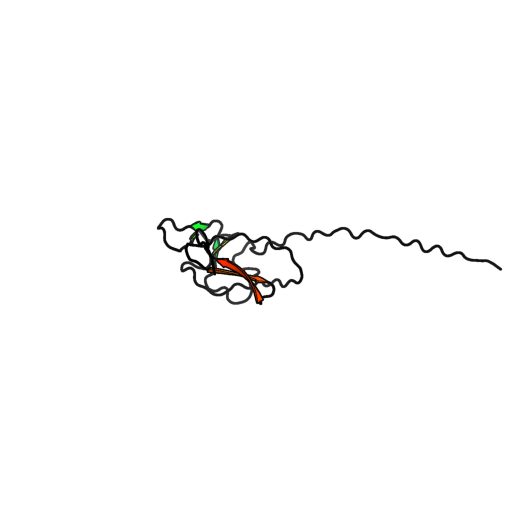R A N 1
ATOM 890 C CA . SER A 1 116 ? -13.878 -5.959 7.841 1.00 94.81 116 SER A CA 1
ATOM 891 C C . SER A 1 116 ? -13.864 -6.409 9.303 1.00 94.81 116 SER A C 1
ATOM 893 O O . SER A 1 116 ? -14.569 -7.346 9.679 1.00 94.81 116 SER A O 1
ATOM 895 N N . TRP A 1 117 ? -13.0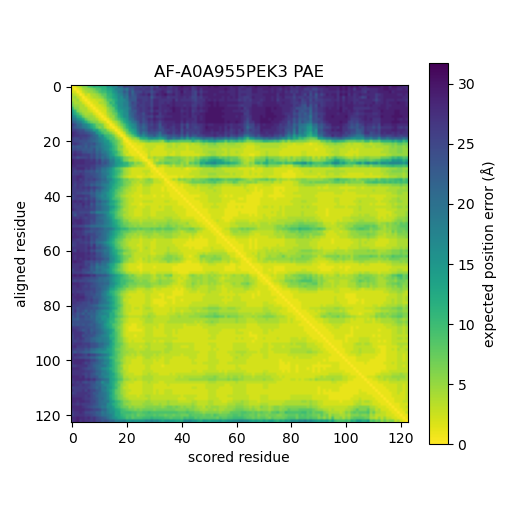03 -5.816 10.137 1.00 92.44 117 TRP A N 1
ATOM 896 C CA . TRP A 1 117 ? -12.854 -6.250 11.518 1.00 92.44 117 TRP A CA 1
ATOM 897 C C . TRP A 1 117 ? -14.135 -5.990 12.320 1.00 92.44 117 TRP A C 1
ATOM 899 O O . TRP A 1 117 ? -14.537 -4.850 12.533 1.00 92.44 117 TRP A O 1
ATOM 909 N N . GLY A 1 118 ? -14.753 -7.065 12.813 1.00 92.69 118 GLY A N 1
ATOM 910 C CA . GLY A 1 118 ? -15.993 -6.989 13.589 1.00 92.69 118 GLY A CA 1
ATOM 911 C C . GLY A 1 118 ? -17.270 -6.866 12.752 1.00 92.69 118 GLY A C 1
ATOM 912 O O . GLY A 1 118 ? -18.340 -6.735 13.340 1.00 92.69 118 GLY A O 1
ATOM 913 N N . GLU A 1 119 ? -17.176 -6.942 11.423 1.00 92.50 119 GLU A N 1
ATOM 914 C CA . GLU A 1 119 ? -18.339 -6.974 10.534 1.00 92.50 119 GLU A CA 1
ATOM 915 C C . GLU A 1 119 ? -18.833 -8.418 10.346 1.00 92.50 119 GLU A C 1
ATOM 917 O O . GLU A 1 119 ? -18.045 -9.326 10.075 1.00 92.50 119 GLU A O 1
ATOM 922 N N . GLU A 1 120 ? -20.140 -8.643 10.502 1.00 92.19 120 GLU A N 1
ATOM 923 C CA . GLU A 1 120 ? -20.736 -9.982 10.396 1.00 92.19 120 GLU A CA 1
ATOM 924 C C . GLU A 1 120 ? -20.865 -10.411 8.932 1.00 92.19 120 GLU A C 1
ATOM 926 O O . GLU A 1 120 ? -20.653 -11.578 8.605 1.00 92.19 120 GLU A O 1
ATOM 931 N N . ASN A 1 121 ? -21.187 -9.463 8.045 1.00 92.06 121 ASN A N 1
ATOM 932 C CA . ASN A 1 121 ? -21.358 -9.712 6.616 1.00 92.06 121 ASN A CA 1
ATOM 933 C C . ASN A 1 121 ? -20.652 -8.623 5.792 1.00 92.06 121 ASN A C 1
ATOM 935 O O . ASN A 1 121 ? -21.324 -7.747 5.244 1.00 92.06 121 ASN A O 1
ATOM 939 N N . PRO A 1 122 ? -19.310 -8.650 5.702 1.00 86.56 122 PRO A N 1
ATOM 940 C CA . PRO A 1 122 ? -18.572 -7.669 4.919 1.00 86.56 122 PRO A CA 1
ATOM 941 C C . PRO A 1 122 ? -18.902 -7.824 3.431 1.00 86.56 122 PRO A C 1
ATOM 943 O O . PRO A 1 122 ? -18.921 -8.939 2.902 1.00 86.56 122 PRO A O 1
ATOM 946 N N . THR A 1 123 ? -19.184 -6.700 2.774 1.00 75.38 123 THR A N 1
ATOM 947 C CA . THR A 1 123 ? -19.568 -6.623 1.354 1.00 75.38 123 THR A CA 1
ATOM 948 C C . THR A 1 123 ? -18.557 -5.850 0.537 1.00 75.38 123 THR A C 1
ATOM 950 O O . THR A 1 123 ? -18.119 -4.789 1.039 1.00 75.38 123 THR A O 1
#